Protein AF-A0A319CFR8-F1 (afdb_monomer_lite)

InterPro domains:
  IPR036291 NAD(P)-binding domain superfamily [SSF51735] (6-124)

Foldseek 3Di:
DDDPFDADVVRHTPCCVPLPVVVLLVCVVCVVVVCVPPDAAADDDDDPDVPPVVVVVVSLLLQLLLQLVCCVVCVVDAGEAEDQPPDPPPPDPDDDHDDSCQVVLVVPDDCVLGDRSFYDPPRSRTDPDDPPSSVDNVNSVNSNRHSCVVCVVND

Structure (mmCIF, N/CA/C/O backbone):
data_AF-A0A319CFR8-F1
#
_entry.id   AF-A0A319CFR8-F1
#
loop_
_atom_site.group_PDB
_atom_site.id
_atom_site.type_symbol
_atom_site.label_atom_id
_atom_site.label_alt_id
_atom_site.label_comp_id
_atom_site.label_asym_id
_atom_site.label_entity_id
_atom_site.label_seq_id
_atom_site.pdbx_PDB_ins_code
_atom_site.Cartn_x
_atom_site.Cartn_y
_atom_site.Cartn_z
_atom_site.occupancy
_atom_site.B_iso_or_equiv
_atom_site.auth_seq_id
_atom_site.auth_comp_id
_atom_site.auth_asym_id
_atom_site.auth_atom_id
_atom_site.pdbx_PDB_model_num
ATOM 1 N N . MET A 1 1 ? 6.435 21.764 1.796 1.00 43.53 1 MET A N 1
ATOM 2 C CA . MET A 1 1 ? 5.767 20.473 2.067 1.00 43.53 1 MET A CA 1
ATOM 3 C C . MET A 1 1 ? 5.552 20.338 3.571 1.00 43.53 1 MET A C 1
ATOM 5 O O . MET A 1 1 ? 6.109 21.148 4.301 1.00 43.53 1 MET A O 1
ATOM 9 N N . ALA A 1 2 ? 4.737 19.371 4.002 1.00 48.78 2 ALA A N 1
ATOM 10 C CA . ALA A 1 2 ? 3.868 19.475 5.178 1.00 48.78 2 ALA A CA 1
ATOM 11 C C . ALA A 1 2 ? 2.858 20.637 5.074 1.00 48.78 2 ALA A C 1
ATOM 13 O O . ALA A 1 2 ? 3.201 21.744 4.655 1.00 48.78 2 ALA A O 1
ATOM 14 N N . ARG A 1 3 ? 1.591 20.382 5.427 1.00 51.47 3 ARG A N 1
ATOM 15 C CA . ARG A 1 3 ? 0.683 21.466 5.838 1.00 51.47 3 ARG A CA 1
ATOM 16 C C . ARG A 1 3 ? 1.066 21.878 7.270 1.00 51.47 3 ARG A C 1
ATOM 18 O O . ARG A 1 3 ? 1.620 21.045 7.989 1.00 51.47 3 ARG A O 1
ATOM 25 N N . PRO A 1 4 ? 0.789 23.122 7.700 1.00 64.38 4 PRO A N 1
ATOM 26 C CA . PRO A 1 4 ? 0.868 23.473 9.116 1.00 64.38 4 PRO A CA 1
ATOM 27 C C . PRO A 1 4 ? 0.045 22.484 9.959 1.00 64.38 4 PRO A C 1
ATOM 29 O O . PRO A 1 4 ? -0.979 22.007 9.455 1.00 64.38 4 PRO A O 1
ATOM 32 N N . PRO A 1 5 ? 0.453 22.177 11.207 1.00 68.00 5 PRO A N 1
ATOM 33 C CA . PRO A 1 5 ? -0.305 21.295 12.087 1.00 68.00 5 PRO A CA 1
ATOM 34 C C . PRO A 1 5 ? -1.764 21.740 12.171 1.00 68.00 5 PRO A C 1
ATOM 36 O O . PRO A 1 5 ? -2.067 22.879 12.521 1.00 68.00 5 PRO A O 1
ATOM 39 N N . GLY A 1 6 ? -2.661 20.837 11.804 1.00 80.75 6 GLY A N 1
ATOM 40 C CA . GLY A 1 6 ? -4.083 21.103 11.682 1.00 80.75 6 GLY A CA 1
ATOM 41 C C . GLY A 1 6 ? -4.843 19.792 11.639 1.00 80.75 6 GLY A C 1
ATOM 42 O O . GLY A 1 6 ? -4.246 18.734 11.428 1.00 80.75 6 GLY A O 1
ATOM 43 N N . LEU A 1 7 ? -6.151 19.863 11.858 1.00 85.62 7 LEU A N 1
ATOM 44 C CA . LEU A 1 7 ? -7.008 18.688 11.939 1.00 85.62 7 LEU A CA 1
ATOM 45 C C . LEU A 1 7 ? -7.957 18.623 10.739 1.00 85.62 7 LEU A C 1
ATOM 47 O O . LEU A 1 7 ? -8.355 19.640 10.171 1.00 85.62 7 LEU A O 1
ATOM 51 N N . THR A 1 8 ? -8.334 17.405 10.369 1.00 83.88 8 THR A N 1
ATOM 52 C CA . THR A 1 8 ? -9.529 17.126 9.568 1.00 83.88 8 THR A CA 1
ATOM 53 C C . THR A 1 8 ? -10.795 17.525 10.334 1.00 83.88 8 THR A C 1
ATOM 55 O O . THR A 1 8 ? -10.777 17.709 11.552 1.00 83.88 8 THR A O 1
ATOM 58 N N . THR A 1 9 ? -11.936 17.542 9.642 1.00 85.31 9 THR A N 1
ATOM 59 C CA . THR A 1 9 ? -13.284 17.636 10.238 1.00 85.31 9 THR A CA 1
ATOM 60 C C . THR A 1 9 ? -13.595 16.553 11.280 1.00 85.31 9 THR A C 1
ATOM 62 O O . THR A 1 9 ? -14.584 16.674 11.995 1.00 85.31 9 THR A O 1
ATOM 65 N N . HIS A 1 10 ? -12.760 15.514 11.383 1.00 81.12 10 HIS A N 1
ATOM 66 C CA . HIS A 1 10 ? -12.912 14.374 12.290 1.00 81.12 10 HIS A CA 1
ATOM 67 C C . HIS A 1 10 ? -11.798 14.304 13.353 1.00 81.12 10 HIS A C 1
ATOM 69 O O . HIS A 1 10 ? -11.632 13.281 14.003 1.00 81.12 10 HIS A O 1
ATOM 75 N N . GLY A 1 11 ? -11.015 15.376 13.534 1.00 85.88 11 GLY A N 1
ATOM 76 C CA . GLY A 1 11 ? -10.020 15.481 14.609 1.00 85.88 11 GLY A CA 1
ATOM 77 C C . GLY A 1 11 ? -8.660 14.824 14.337 1.00 85.88 11 GLY A C 1
ATOM 78 O O . GLY A 1 11 ? -7.738 15.015 15.123 1.00 85.88 11 GLY A O 1
ATOM 79 N N . TYR A 1 12 ? -8.487 14.109 13.223 1.00 83.81 12 TYR A N 1
ATOM 80 C CA . TYR A 1 12 ? -7.191 13.538 12.824 1.00 83.81 12 TYR A CA 1
ATOM 81 C C . TYR A 1 12 ? -6.248 14.583 12.235 1.00 83.81 12 TYR A C 1
ATOM 83 O O . TYR A 1 12 ? -6.711 15.461 11.507 1.00 83.81 12 TYR A O 1
ATOM 91 N N . GLU A 1 13 ? -4.937 14.444 12.466 1.00 90.00 13 GLU A N 1
ATOM 92 C CA . GLU A 1 13 ? -3.891 15.259 11.827 1.00 90.00 13 GLU A CA 1
ATOM 93 C C . GLU A 1 13 ? -4.094 15.305 10.302 1.00 90.00 13 GLU A C 1
ATOM 95 O O . GLU A 1 13 ? -4.369 14.287 9.670 1.00 90.00 13 GLU A O 1
ATOM 100 N N . ILE A 1 14 ? -4.013 16.496 9.708 1.00 85.00 14 ILE A N 1
ATOM 101 C CA . ILE A 1 14 ? -4.498 16.761 8.350 1.00 85.00 14 ILE A CA 1
ATOM 102 C C . ILE A 1 14 ? -3.796 15.930 7.267 1.00 85.00 14 ILE A C 1
ATOM 104 O O . ILE A 1 14 ? -4.443 15.564 6.282 1.00 85.00 14 ILE A O 1
ATOM 108 N N . GLN A 1 15 ? -2.510 15.600 7.413 1.00 76.94 15 GLN A N 1
ATOM 109 C CA . GLN A 1 15 ? -1.796 14.774 6.436 1.00 76.94 15 GLN A CA 1
ATOM 110 C C . GLN A 1 15 ? -2.079 13.284 6.620 1.00 76.94 15 GLN A C 1
ATOM 112 O O . GLN A 1 15 ? -2.358 12.607 5.635 1.00 76.94 15 GLN A O 1
ATOM 117 N N . PHE A 1 16 ? -2.066 12.784 7.855 1.00 80.50 16 PHE A N 1
ATOM 118 C CA . PHE A 1 16 ? -2.441 11.407 8.182 1.00 80.50 16 PHE A CA 1
ATOM 119 C C . PHE A 1 16 ? -3.896 11.116 7.780 1.00 80.50 16 PHE A C 1
ATOM 121 O O . PHE A 1 16 ? -4.177 10.130 7.099 1.00 80.50 16 PHE A O 1
ATOM 128 N N . GLY A 1 17 ? -4.800 12.046 8.097 1.00 77.25 17 GLY A N 1
ATOM 129 C CA . GLY A 1 17 ? -6.210 12.025 7.726 1.00 77.25 17 GLY A CA 1
ATOM 130 C C . GLY A 1 17 ? -6.447 11.991 6.216 1.00 77.25 17 GLY A C 1
ATOM 131 O O . GLY A 1 17 ? -7.242 11.189 5.740 1.00 77.25 17 GLY A O 1
ATOM 132 N N . THR A 1 18 ? -5.734 12.822 5.447 1.00 77.44 18 THR A N 1
ATOM 133 C CA . THR A 1 18 ? -5.906 12.888 3.982 1.00 77.44 18 THR A CA 1
ATOM 134 C C . THR A 1 18 ? -5.218 11.723 3.265 1.00 77.44 18 THR A C 1
ATOM 136 O O . THR A 1 18 ? -5.811 11.093 2.395 1.00 77.44 18 THR A O 1
ATOM 139 N N . ASN A 1 19 ? -3.959 11.440 3.606 1.00 78.50 19 ASN A N 1
ATOM 140 C CA . ASN A 1 19 ? -3.106 10.553 2.814 1.00 78.50 19 ASN A CA 1
ATOM 141 C C . ASN A 1 19 ? -3.267 9.078 3.194 1.00 78.50 19 ASN A C 1
ATOM 143 O O . ASN A 1 19 ? -3.128 8.226 2.320 1.00 78.50 19 ASN A O 1
ATOM 147 N N . HIS A 1 20 ? -3.536 8.780 4.468 1.00 77.31 20 HIS A N 1
ATOM 148 C CA . HIS A 1 20 ? -3.683 7.414 4.967 1.00 77.31 20 HIS A CA 1
ATOM 149 C C . HIS A 1 20 ? -5.141 7.113 5.319 1.00 77.31 20 HIS A C 1
ATOM 151 O O . HIS A 1 20 ? -5.764 6.335 4.604 1.00 77.31 20 HIS A O 1
ATOM 157 N N . LEU A 1 21 ? -5.726 7.770 6.331 1.00 79.44 21 LEU A N 1
ATOM 158 C CA . LEU A 1 21 ? -7.072 7.423 6.813 1.00 79.44 21 LEU A CA 1
ATOM 159 C C . LEU A 1 21 ? -8.163 7.594 5.745 1.00 79.44 21 LEU A C 1
ATOM 161 O O . LEU A 1 21 ? -9.081 6.789 5.702 1.00 79.44 21 LEU A O 1
ATOM 165 N N . GLY A 1 22 ? -8.059 8.580 4.850 1.00 77.62 22 GLY A N 1
ATOM 166 C CA . GLY A 1 22 ? -8.994 8.747 3.731 1.00 77.62 22 GLY A CA 1
ATOM 167 C C . GLY A 1 22 ? -8.966 7.579 2.736 1.00 77.62 22 GLY A C 1
ATOM 168 O O . GLY A 1 22 ? -10.019 7.079 2.343 1.00 77.62 22 GLY A O 1
ATOM 169 N N . HIS A 1 23 ? -7.775 7.091 2.373 1.00 75.69 23 HIS A N 1
ATOM 170 C CA . HIS A 1 23 ? -7.633 5.905 1.521 1.00 75.69 23 HIS A CA 1
ATOM 171 C C . HIS A 1 23 ? -8.000 4.623 2.269 1.00 75.69 23 HIS A C 1
ATOM 173 O O . HIS A 1 23 ? -8.673 3.768 1.707 1.00 75.69 23 HIS A O 1
ATOM 179 N N . ALA A 1 24 ? -7.629 4.513 3.542 1.00 72.75 24 ALA A N 1
ATOM 180 C CA . ALA A 1 24 ? -7.984 3.395 4.403 1.00 72.75 24 ALA A CA 1
ATOM 181 C C . ALA A 1 24 ? -9.507 3.301 4.624 1.00 72.75 24 ALA A C 1
ATOM 183 O O . ALA A 1 24 ? -10.058 2.207 4.604 1.00 72.75 24 ALA A O 1
ATOM 184 N N . LEU A 1 25 ? -10.207 4.437 4.741 1.00 77.75 25 LEU A N 1
ATOM 185 C CA . LEU A 1 25 ? -11.670 4.524 4.805 1.00 77.75 25 LEU A CA 1
ATOM 186 C C . LEU A 1 25 ? -12.340 4.211 3.452 1.00 77.75 25 LEU A C 1
ATOM 188 O O . LEU A 1 25 ? -13.415 3.615 3.415 1.00 77.75 25 LEU A O 1
ATOM 192 N N . LEU A 1 26 ? -11.715 4.579 2.330 1.00 80.69 26 LEU A N 1
ATOM 193 C CA . LEU A 1 26 ? -12.186 4.196 0.995 1.00 80.69 26 LEU A CA 1
ATOM 194 C C . LEU A 1 26 ? -12.046 2.683 0.771 1.00 80.69 26 LEU A C 1
ATOM 196 O O . LEU A 1 26 ? -13.002 2.040 0.340 1.00 80.69 26 LEU A O 1
ATOM 200 N N . ILE A 1 27 ? -10.886 2.119 1.119 1.00 70.94 27 ILE A N 1
ATOM 201 C CA . ILE A 1 27 ? -10.613 0.678 1.111 1.00 70.94 27 ILE A CA 1
ATOM 202 C C . ILE A 1 27 ? -11.628 -0.026 2.016 1.00 70.94 27 ILE A C 1
ATOM 204 O O . ILE A 1 27 ? -12.363 -0.868 1.517 1.00 70.94 27 ILE A O 1
ATOM 208 N N . GLN A 1 28 ? -11.793 0.413 3.270 1.00 62.47 28 GLN A N 1
ATOM 209 C CA . GLN A 1 28 ? -12.865 -0.005 4.189 1.00 62.47 28 GLN A CA 1
ATOM 210 C C . GLN A 1 28 ? -14.262 -0.010 3.566 1.00 62.47 28 GLN A C 1
ATOM 212 O O . GLN A 1 28 ? -15.014 -0.950 3.761 1.00 62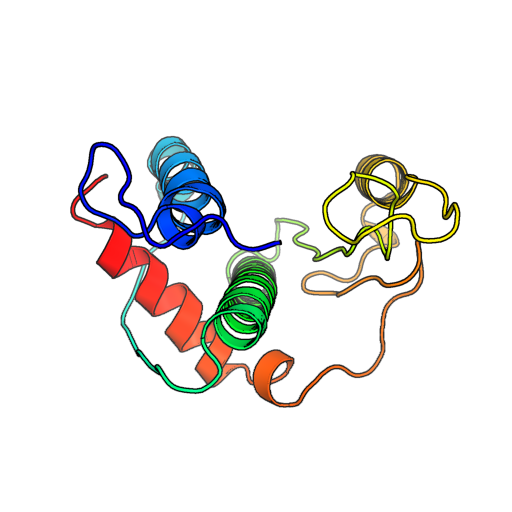.47 28 GLN A O 1
ATOM 217 N N . LYS A 1 29 ? -14.671 1.049 2.861 1.00 74.06 29 LYS A N 1
ATOM 218 C CA . LYS A 1 29 ? -16.039 1.149 2.321 1.00 74.06 29 LYS A CA 1
ATOM 219 C C . LYS A 1 29 ? -16.256 0.250 1.100 1.00 74.06 29 LYS A C 1
ATOM 221 O O . LYS A 1 29 ? -17.399 -0.065 0.771 1.00 74.06 29 LYS A O 1
ATOM 226 N N . LEU A 1 30 ? -15.174 -0.221 0.480 1.00 65.75 30 LEU A N 1
ATOM 227 C CA . LEU A 1 30 ? -15.168 -1.338 -0.467 1.00 65.75 30 LEU A CA 1
ATOM 228 C C . LEU A 1 30 ? -15.008 -2.698 0.246 1.00 65.75 30 LEU A C 1
ATOM 230 O O . LEU A 1 30 ? -15.427 -3.721 -0.292 1.00 65.75 30 LEU A O 1
ATOM 234 N N . LEU A 1 31 ? -14.459 -2.715 1.462 1.00 53.69 31 LEU A N 1
ATOM 235 C CA . LEU A 1 31 ? -14.031 -3.910 2.187 1.00 53.69 31 LEU A CA 1
ATOM 236 C C . LEU A 1 31 ? -15.176 -4.873 2.520 1.00 53.69 31 LEU A C 1
ATOM 238 O O . LEU A 1 31 ? -14.974 -6.041 2.252 1.00 53.69 31 LEU A O 1
ATOM 242 N N . PRO A 1 32 ? -16.415 -4.489 2.890 1.00 51.38 32 PRO A N 1
ATOM 243 C CA . PRO A 1 32 ? -17.538 -5.432 2.969 1.00 51.38 32 PRO A CA 1
A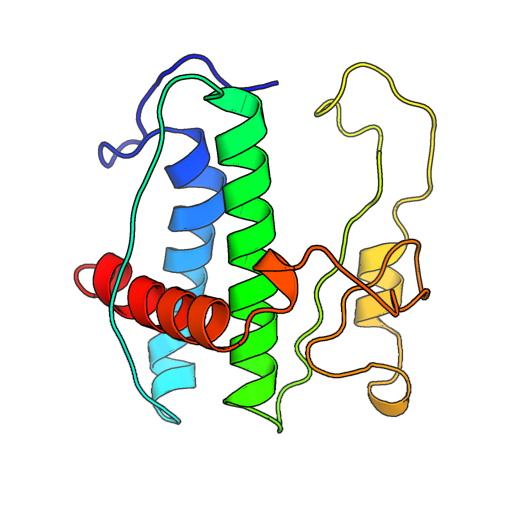TOM 244 C C . PRO A 1 32 ? -17.852 -6.206 1.673 1.00 51.38 32 PRO A C 1
ATOM 246 O O . PRO A 1 32 ? -18.454 -7.274 1.736 1.00 51.38 32 PRO A O 1
ATOM 249 N N . ARG A 1 33 ? -17.434 -5.719 0.490 1.00 43.12 33 ARG A N 1
ATOM 250 C CA . ARG A 1 33 ? -17.490 -6.481 -0.778 1.00 43.12 33 ARG A CA 1
ATOM 251 C C . ARG A 1 33 ? -16.265 -7.380 -1.020 1.00 43.12 33 ARG A C 1
ATOM 253 O O . ARG A 1 33 ? -16.324 -8.213 -1.914 1.00 43.12 33 ARG A O 1
ATOM 260 N N . LEU A 1 34 ? -15.194 -7.216 -0.241 1.00 39.50 34 LEU A N 1
ATOM 261 C CA . LEU A 1 34 ? -13.908 -7.934 -0.314 1.00 39.50 34 LEU A CA 1
ATOM 262 C C . LEU A 1 34 ? -13.641 -8.821 0.936 1.00 39.50 34 LEU A C 1
ATOM 264 O O . LEU A 1 34 ? -12.804 -9.717 0.905 1.00 39.50 34 LEU A O 1
ATOM 268 N N . GLN A 1 35 ? -14.388 -8.613 2.025 1.00 36.12 35 GLN A N 1
ATOM 269 C CA . GLN A 1 35 ? -14.419 -9.355 3.299 1.00 36.12 35 GLN A CA 1
ATOM 270 C C . GLN A 1 35 ? -15.585 -10.342 3.368 1.00 36.12 35 GLN A C 1
ATOM 272 O O . GLN A 1 35 ? -15.615 -11.208 4.234 1.00 36.12 35 GLN A O 1
ATOM 277 N N . ALA A 1 36 ? -16.464 -10.326 2.362 1.00 41.59 36 ALA A N 1
ATOM 278 C CA . ALA A 1 36 ? -17.199 -11.523 1.962 1.00 41.59 36 ALA A CA 1
ATOM 279 C C . ALA A 1 36 ? -16.256 -12.697 1.575 1.00 41.59 36 ALA A C 1
ATOM 281 O O . ALA A 1 36 ? -16.744 -13.779 1.255 1.00 41.59 36 ALA A O 1
ATOM 282 N N . THR A 1 37 ? -14.927 -12.482 1.607 1.00 32.22 37 THR A N 1
ATOM 283 C CA . THR A 1 37 ? -13.872 -13.429 1.226 1.00 32.22 37 THR A CA 1
ATOM 284 C C . THR A 1 37 ? -12.721 -13.676 2.252 1.00 32.22 37 THR A C 1
ATOM 286 O O . THR A 1 37 ? -12.192 -14.780 2.179 1.00 32.22 37 THR A O 1
ATOM 289 N N . ALA A 1 38 ? -12.338 -12.793 3.217 1.00 34.22 38 ALA A N 1
ATOM 290 C CA . ALA A 1 38 ? -11.317 -13.064 4.298 1.00 34.22 38 ALA A CA 1
ATOM 291 C C . ALA A 1 38 ? -11.248 -12.014 5.483 1.00 34.22 38 ALA A C 1
ATOM 293 O O . ALA A 1 38 ? -12.011 -11.049 5.443 1.00 34.22 38 ALA A O 1
ATOM 294 N N . VAL A 1 39 ? -10.406 -12.201 6.554 1.00 35.25 39 VAL A N 1
ATOM 295 C CA . VAL A 1 39 ? -10.544 -11.580 7.940 1.00 35.25 39 VAL A CA 1
ATOM 296 C C . VAL A 1 39 ? -9.232 -11.316 8.828 1.00 35.25 39 VAL A C 1
ATOM 298 O O . VAL A 1 39 ? -8.486 -12.277 9.006 1.00 35.25 39 VAL A O 1
ATOM 301 N N . GLU A 1 40 ? -9.035 -10.077 9.415 1.00 35.75 40 GLU A N 1
ATOM 302 C CA . GLU A 1 40 ? -8.247 -9.441 10.601 1.00 35.75 40 GLU A CA 1
ATOM 303 C C . GLU A 1 40 ? -6.720 -9.720 10.971 1.00 35.75 40 GLU A C 1
ATOM 305 O O . GLU A 1 40 ? -6.126 -10.561 10.297 1.00 35.75 40 GLU A O 1
ATOM 310 N N . GLY A 1 41 ? -5.955 -9.085 11.941 1.00 32.75 41 GLY A N 1
ATOM 311 C CA . GLY A 1 41 ? -6.117 -7.963 12.966 1.00 32.75 41 GLY A CA 1
ATOM 312 C C . GLY A 1 41 ? -4.978 -7.713 14.082 1.00 32.75 41 GLY A C 1
ATOM 313 O O . GLY A 1 41 ? -4.413 -8.703 14.541 1.00 32.75 41 GLY A O 1
ATOM 314 N N . HIS A 1 42 ? -4.682 -6.447 14.566 1.00 39.78 42 HIS A N 1
ATOM 315 C CA . HIS A 1 42 ? -3.799 -5.862 15.698 1.00 39.78 42 HIS A CA 1
ATOM 316 C C . HIS A 1 42 ? -2.411 -5.052 15.514 1.00 39.78 42 HIS A C 1
ATOM 318 O O . HIS A 1 42 ? -1.643 -5.348 14.616 1.00 39.78 42 HIS A O 1
ATOM 324 N N . ASP A 1 43 ? -2.058 -4.072 16.423 1.00 44.03 43 ASP A N 1
ATOM 325 C CA . ASP A 1 43 ? -1.258 -2.743 16.379 1.00 44.03 43 ASP A CA 1
ATOM 326 C C . ASP A 1 43 ? 0.333 -2.566 16.547 1.00 44.03 43 ASP A C 1
ATOM 328 O O . ASP A 1 43 ? 1.022 -3.475 17.026 1.00 44.03 43 ASP A O 1
ATOM 332 N N . ILE A 1 44 ? 0.906 -1.349 16.232 1.00 37.34 44 ILE A N 1
ATOM 333 C CA . ILE A 1 44 ? 1.919 -0.479 16.985 1.00 37.34 44 ILE A CA 1
ATOM 334 C C . ILE A 1 44 ? 2.057 1.050 16.552 1.00 37.34 44 ILE A C 1
ATOM 336 O O . ILE A 1 44 ? 1.720 1.427 15.433 1.00 37.34 44 ILE A O 1
ATOM 340 N N . HIS A 1 45 ? 2.666 1.938 17.396 1.00 40.53 45 HIS A N 1
ATOM 341 C CA . HIS A 1 45 ? 2.864 3.429 17.235 1.00 40.53 45 HIS A CA 1
ATOM 342 C C .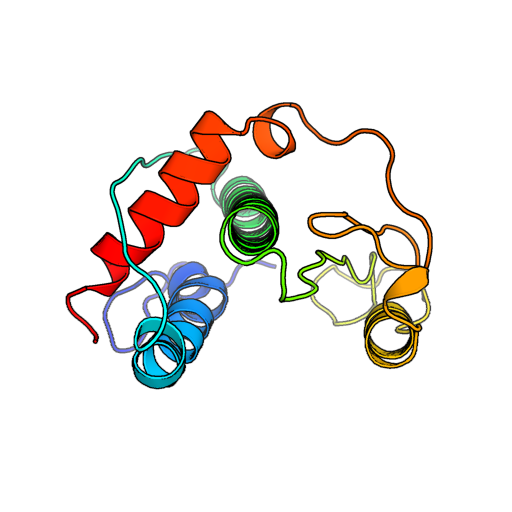 HIS A 1 45 ? 4.305 4.014 17.494 1.00 40.53 45 HIS A C 1
ATOM 344 O O . HIS A 1 45 ? 4.999 3.474 18.351 1.00 40.53 45 HIS A O 1
ATOM 350 N N . GLU A 1 46 ? 4.693 5.166 16.868 1.00 45.19 46 GLU A N 1
ATOM 351 C CA . GLU A 1 46 ? 5.661 6.255 17.314 1.00 45.19 46 GLU A CA 1
ATOM 352 C C . GLU A 1 46 ? 5.868 7.362 16.198 1.00 45.19 46 GLU A C 1
ATOM 354 O O . GLU A 1 46 ? 5.364 7.146 15.096 1.00 45.19 46 GLU A O 1
ATOM 359 N N . HIS A 1 47 ? 6.540 8.552 16.244 1.00 36.75 47 HIS A N 1
ATOM 360 C CA . HIS A 1 47 ? 7.501 9.292 17.131 1.00 36.75 47 HIS A CA 1
ATOM 361 C C . HIS A 1 47 ? 7.533 10.845 16.842 1.00 36.75 47 HIS A C 1
ATOM 363 O O . HIS A 1 47 ? 7.324 11.220 15.679 1.00 36.75 47 HIS A O 1
ATOM 369 N N . PRO A 1 48 ? 7.844 11.791 17.789 1.00 39.56 48 PRO A N 1
ATOM 370 C CA . PRO A 1 48 ? 7.814 13.248 17.512 1.00 39.56 48 PRO A CA 1
ATOM 371 C C . PRO A 1 48 ? 8.996 13.912 16.765 1.00 39.56 48 PRO A C 1
ATOM 373 O O . PRO A 1 48 ? 8.738 14.715 15.869 1.00 39.56 48 PRO A O 1
ATOM 376 N N . ALA A 1 49 ? 10.271 13.694 17.127 1.00 39.31 49 ALA A N 1
ATOM 377 C CA . ALA A 1 49 ? 11.326 14.702 16.855 1.00 39.31 49 ALA A CA 1
ATOM 378 C C . ALA A 1 49 ? 11.703 14.906 15.368 1.00 39.31 49 ALA A C 1
ATOM 380 O O . ALA A 1 49 ? 12.051 16.014 14.966 1.00 39.31 49 ALA A O 1
ATOM 381 N N . PHE A 1 50 ? 11.582 13.867 14.534 1.00 41.31 50 PHE A N 1
ATOM 382 C CA . PHE A 1 50 ? 11.812 13.945 13.077 1.00 41.31 50 PHE A CA 1
ATOM 383 C C . PHE A 1 50 ? 10.510 14.135 12.262 1.00 41.31 50 PHE A C 1
ATOM 385 O O . PHE A 1 50 ? 10.524 14.139 11.028 1.00 41.31 50 PHE A O 1
ATOM 392 N N . ALA A 1 51 ? 9.391 14.338 12.969 1.00 50.06 51 ALA A N 1
ATOM 393 C CA . ALA A 1 51 ? 8.078 14.807 12.524 1.00 50.06 51 ALA A CA 1
ATOM 394 C C . ALA A 1 51 ? 7.751 14.681 11.023 1.00 50.06 51 ALA A C 1
ATOM 396 O O . ALA A 1 51 ? 7.126 13.712 10.604 1.00 50.06 51 ALA A O 1
ATOM 397 N N . GLY A 1 52 ? 8.081 15.704 10.226 1.00 50.56 52 GLY A N 1
ATOM 398 C CA . GLY A 1 52 ? 7.557 15.875 8.868 1.00 50.56 52 GLY A CA 1
ATOM 399 C C . GLY A 1 52 ? 7.994 14.779 7.897 1.00 50.56 52 GLY A C 1
ATOM 400 O O . GLY A 1 52 ? 7.151 14.111 7.300 1.00 50.56 52 GLY A O 1
ATOM 401 N N . TRP A 1 53 ? 9.305 14.575 7.755 1.00 53.91 53 TRP A N 1
ATOM 402 C CA . TRP A 1 53 ? 9.840 13.583 6.820 1.00 53.91 53 TRP A CA 1
ATOM 403 C C . TRP A 1 53 ? 9.709 12.156 7.354 1.00 53.91 53 TRP A C 1
ATOM 405 O O . TRP A 1 53 ? 9.407 11.262 6.568 1.00 53.91 53 TRP A O 1
ATOM 415 N N . SER A 1 54 ? 9.829 11.935 8.670 1.00 56.47 54 SER A N 1
ATOM 416 C CA . SER A 1 54 ? 9.612 10.601 9.244 1.00 56.47 54 SER A CA 1
ATOM 417 C C . SER A 1 54 ? 8.161 10.143 9.137 1.00 56.47 54 SER A C 1
ATOM 419 O O . SER A 1 54 ? 7.952 9.027 8.683 1.00 56.47 54 SER A O 1
ATOM 421 N N . ARG A 1 55 ? 7.153 10.987 9.422 1.00 57.19 55 ARG A N 1
ATOM 422 C CA . ARG A 1 55 ? 5.741 10.599 9.210 1.00 57.19 55 ARG A CA 1
ATOM 423 C C . ARG A 1 55 ? 5.412 10.366 7.738 1.00 57.19 55 ARG A C 1
ATOM 425 O O . ARG A 1 55 ? 4.652 9.455 7.419 1.00 57.19 55 ARG A O 1
ATOM 432 N N . TYR A 1 56 ? 6.004 11.145 6.830 1.00 60.31 56 TYR A N 1
ATOM 433 C CA . TYR A 1 56 ? 5.874 10.890 5.395 1.00 60.31 56 TYR A CA 1
ATOM 434 C C . TYR A 1 56 ? 6.477 9.526 5.015 1.00 60.31 56 TYR A C 1
ATOM 436 O O . TYR A 1 56 ? 5.785 8.712 4.403 1.00 60.31 56 TYR A O 1
ATOM 444 N N . GLY A 1 57 ? 7.707 9.234 5.452 1.00 65.56 57 GLY A N 1
ATOM 445 C CA . GLY A 1 57 ? 8.369 7.942 5.249 1.00 65.56 57 GLY A CA 1
ATOM 446 C C . GLY A 1 57 ? 7.586 6.769 5.844 1.00 65.56 57 GLY A C 1
ATOM 447 O O . GLY A 1 57 ? 7.298 5.815 5.130 1.00 65.56 57 GLY A O 1
ATOM 448 N N . GLN A 1 58 ? 7.138 6.883 7.099 1.00 66.44 58 GLN A N 1
ATOM 449 C CA . GLN A 1 58 ? 6.262 5.913 7.766 1.00 66.44 58 GLN A CA 1
ATOM 450 C C . GLN A 1 58 ? 4.984 5.662 6.954 1.00 66.44 58 GLN A C 1
ATOM 452 O O . GLN A 1 58 ? 4.630 4.511 6.738 1.00 66.44 58 GLN A O 1
ATOM 457 N N . SER A 1 59 ? 4.324 6.700 6.420 1.00 63.62 59 SER A N 1
ATOM 458 C CA . SER A 1 59 ? 3.114 6.519 5.597 1.00 63.62 59 SER A CA 1
ATOM 459 C C . SER A 1 59 ? 3.371 5.786 4.270 1.00 63.62 59 SER A C 1
ATOM 461 O O . SER A 1 59 ? 2.493 5.080 3.767 1.00 63.62 59 SER A O 1
ATOM 463 N N . LYS A 1 60 ? 4.580 5.912 3.705 1.00 74.75 60 LYS A N 1
ATOM 464 C CA . LYS A 1 60 ? 5.001 5.183 2.500 1.00 74.75 60 LYS A CA 1
ATOM 465 C C . LYS A 1 60 ? 5.397 3.742 2.810 1.00 74.75 60 LYS A C 1
ATOM 467 O O . LYS A 1 60 ? 4.949 2.845 2.102 1.00 74.75 60 LYS A O 1
ATOM 472 N N . LEU A 1 61 ? 6.126 3.519 3.901 1.00 73.94 61 LEU A N 1
ATOM 473 C CA . LEU A 1 61 ? 6.435 2.189 4.419 1.00 73.94 61 LEU A CA 1
ATOM 474 C C . LEU A 1 61 ? 5.151 1.408 4.744 1.00 73.94 61 LEU A C 1
ATOM 476 O O . LEU A 1 61 ? 4.972 0.301 4.254 1.00 73.94 61 LEU A O 1
ATOM 480 N N . ALA A 1 62 ? 4.209 2.026 5.458 1.00 72.56 62 ALA A N 1
ATOM 481 C CA . ALA A 1 62 ? 2.880 1.486 5.743 1.00 72.56 62 ALA A CA 1
ATOM 482 C C . ALA A 1 62 ? 2.119 1.054 4.476 1.00 72.56 62 ALA A C 1
ATOM 484 O O . ALA A 1 62 ? 1.511 -0.012 4.446 1.00 72.56 62 ALA A O 1
ATOM 485 N N . SER A 1 63 ? 2.179 1.865 3.412 1.00 78.38 63 SER A N 1
ATOM 486 C CA . SER A 1 63 ? 1.540 1.546 2.124 1.00 78.38 63 SER A CA 1
ATOM 487 C C . SER A 1 63 ? 2.169 0.310 1.465 1.00 78.38 63 SER A C 1
ATOM 489 O O . SER A 1 63 ? 1.458 -0.550 0.951 1.00 78.38 63 SER A O 1
ATOM 491 N N . LEU A 1 64 ? 3.501 0.211 1.511 1.00 82.56 64 LEU A N 1
ATOM 492 C CA . LEU A 1 64 ? 4.282 -0.892 0.947 1.00 82.56 64 LEU A CA 1
ATOM 493 C C . LEU A 1 64 ? 4.079 -2.203 1.723 1.00 82.56 64 LEU A C 1
ATOM 495 O O . LEU A 1 64 ? 3.851 -3.247 1.115 1.00 82.56 64 LEU A O 1
ATOM 499 N N . LEU A 1 65 ? 4.099 -2.143 3.057 1.00 78.94 65 LEU A N 1
ATOM 500 C CA . LEU A 1 65 ? 3.827 -3.281 3.938 1.00 78.94 65 LEU A CA 1
ATOM 501 C C . LEU A 1 65 ? 2.405 -3.820 3.741 1.00 78.94 65 LEU A C 1
ATOM 503 O O . LEU A 1 65 ? 2.225 -5.023 3.563 1.00 78.94 65 LEU A O 1
ATOM 507 N N . TYR A 1 66 ? 1.406 -2.934 3.676 1.00 81.50 66 TYR A N 1
ATOM 508 C CA . TYR A 1 66 ? 0.017 -3.324 3.421 1.00 81.50 66 TYR A CA 1
ATOM 509 C C . TYR A 1 66 ? -0.155 -3.972 2.035 1.00 81.50 66 TYR A C 1
ATOM 511 O O . TYR A 1 66 ? -0.835 -4.986 1.909 1.00 81.50 66 TYR A O 1
ATOM 519 N N . ALA A 1 67 ? 0.515 -3.454 0.998 1.00 83.81 67 ALA A N 1
ATOM 520 C CA . ALA A 1 67 ? 0.499 -4.054 -0.339 1.00 83.81 67 ALA A CA 1
ATOM 521 C C . ALA A 1 67 ? 1.193 -5.432 -0.398 1.00 83.81 67 ALA A C 1
ATOM 523 O O . ALA A 1 67 ? 0.745 -6.304 -1.149 1.00 83.81 67 ALA A O 1
ATOM 524 N N . ARG A 1 68 ? 2.256 -5.645 0.392 1.00 88.56 68 ARG A N 1
ATOM 525 C CA . ARG A 1 68 ? 2.943 -6.942 0.534 1.00 88.56 68 ARG A CA 1
ATOM 526 C C . ARG A 1 68 ? 2.074 -7.966 1.264 1.00 88.56 68 ARG A C 1
ATOM 528 O O . ARG A 1 68 ? 1.942 -9.089 0.787 1.00 88.56 68 ARG A O 1
ATOM 535 N N . GLU A 1 69 ? 1.405 -7.572 2.345 1.00 88.75 69 GLU A N 1
ATOM 536 C CA . GLU A 1 69 ? 0.433 -8.440 3.021 1.00 88.75 69 GLU A CA 1
ATOM 537 C C . GLU A 1 69 ? -0.789 -8.748 2.154 1.00 88.75 69 GLU A C 1
ATOM 539 O O . GLU A 1 69 ? -1.227 -9.895 2.133 1.00 88.75 69 GLU A O 1
ATOM 544 N N . LEU A 1 70 ? -1.295 -7.781 1.378 1.00 87.12 70 LEU A N 1
ATOM 545 C CA . LEU A 1 70 ? -2.381 -8.019 0.423 1.00 87.12 70 LEU A CA 1
ATOM 546 C C . LEU A 1 70 ? -1.989 -9.110 -0.589 1.00 87.12 70 LEU A C 1
ATOM 548 O O . LEU A 1 70 ? -2.744 -10.055 -0.791 1.00 87.12 70 LEU A O 1
ATOM 552 N N . ALA A 1 71 ? -0.778 -9.032 -1.153 1.00 90.56 71 ALA A N 1
ATOM 553 C CA . ALA A 1 71 ? -0.238 -10.046 -2.062 1.00 90.56 71 ALA A CA 1
ATOM 554 C C . ALA A 1 71 ? -0.085 -11.434 -1.412 1.00 90.56 71 ALA A C 1
ATOM 556 O O . ALA A 1 71 ? -0.299 -12.454 -2.066 1.00 90.56 71 ALA A O 1
ATOM 557 N N . ARG A 1 72 ? 0.302 -11.482 -0.128 1.00 89.69 72 ARG A N 1
ATOM 558 C CA . ARG A 1 72 ? 0.526 -12.731 0.617 1.00 89.69 72 ARG A CA 1
ATOM 559 C C . ARG A 1 72 ? -0.779 -13.385 1.085 1.00 89.69 72 ARG A C 1
ATOM 561 O O . ARG A 1 72 ? -0.856 -14.611 1.132 1.00 89.69 72 ARG A O 1
ATOM 568 N N . ARG A 1 73 ? -1.786 -12.584 1.452 1.00 88.31 73 ARG A N 1
ATOM 569 C CA . ARG A 1 73 ? -3.099 -13.042 1.945 1.00 88.31 73 ARG A CA 1
ATOM 570 C C . ARG A 1 73 ? -4.079 -13.372 0.813 1.00 88.31 73 ARG A C 1
ATOM 572 O O . ARG A 1 73 ? -4.885 -14.279 0.988 1.00 88.31 73 ARG A O 1
ATOM 579 N N . TYR A 1 74 ? -3.972 -12.686 -0.326 1.00 90.75 74 TYR A N 1
ATOM 580 C CA . TYR A 1 74 ? -4.852 -12.826 -1.494 1.00 90.75 74 TYR A CA 1
ATOM 581 C C . TYR A 1 74 ? -4.013 -13.080 -2.764 1.00 90.75 74 TYR A C 1
ATOM 583 O O . TYR A 1 74 ? -3.870 -12.188 -3.605 1.00 90.75 74 TYR A O 1
ATOM 591 N N . PRO A 1 75 ? -3.390 -14.267 -2.915 1.00 89.12 75 PRO A N 1
ATOM 592 C CA . PRO A 1 75 ? -2.484 -14.565 -4.030 1.00 89.12 75 PRO A CA 1
ATOM 593 C C . PRO A 1 75 ? -3.160 -14.539 -5.413 1.00 89.12 75 PRO A C 1
ATOM 595 O O . PRO A 1 75 ? -2.471 -14.446 -6.428 1.00 89.12 75 PRO A O 1
ATOM 598 N N . GLU A 1 76 ? -4.492 -14.604 -5.470 1.00 87.50 76 GLU A N 1
ATOM 599 C CA . GLU A 1 76 ? -5.308 -14.407 -6.670 1.00 87.50 76 GLU A CA 1
ATOM 600 C C . GLU A 1 76 ? -5.393 -12.939 -7.130 1.00 87.50 76 GLU A C 1
ATOM 602 O O . GLU A 1 76 ? -5.730 -12.673 -8.286 1.00 87.50 76 GLU A O 1
ATOM 607 N N . LEU A 1 77 ? -5.063 -11.982 -6.255 1.00 87.50 77 LEU A N 1
ATOM 608 C CA . LEU A 1 77 ? -5.003 -10.555 -6.560 1.00 87.50 77 LEU A CA 1
ATOM 609 C C . LEU A 1 77 ? -3.556 -10.132 -6.833 1.00 87.50 77 LEU A C 1
ATOM 611 O O . LEU A 1 77 ? -2.657 -10.387 -6.036 1.00 87.50 77 LEU A O 1
ATOM 615 N N . THR A 1 78 ? -3.320 -9.423 -7.940 1.00 89.19 78 THR A N 1
ATOM 616 C CA . THR A 1 78 ? -2.013 -8.797 -8.202 1.00 89.19 78 THR A CA 1
ATOM 617 C C . THR A 1 78 ? -1.928 -7.454 -7.478 1.00 89.19 78 THR A C 1
ATOM 619 O O . THR A 1 78 ? -2.495 -6.459 -7.926 1.00 89.19 78 THR A O 1
ATOM 622 N N . SER A 1 79 ? -1.206 -7.432 -6.362 1.00 90.25 79 SER A N 1
ATOM 623 C CA . SER A 1 79 ? -0.877 -6.247 -5.573 1.00 90.25 79 SER A CA 1
ATOM 624 C C . SER A 1 79 ? 0.588 -5.871 -5.800 1.00 90.25 79 SER A C 1
ATOM 626 O O . SER A 1 79 ? 1.485 -6.682 -5.574 1.00 90.25 79 SER A O 1
ATOM 628 N N . ILE A 1 80 ? 0.851 -4.640 -6.240 1.00 90.38 80 ILE A N 1
ATOM 629 C CA . ILE A 1 80 ? 2.209 -4.099 -6.408 1.00 90.38 80 ILE A CA 1
ATOM 630 C C . ILE A 1 80 ? 2.287 -2.686 -5.839 1.00 90.38 80 ILE A C 1
ATOM 632 O O . ILE A 1 80 ? 1.299 -1.951 -5.834 1.00 90.38 80 ILE A O 1
ATOM 636 N N . SER A 1 81 ? 3.472 -2.289 -5.385 1.00 88.06 81 SER A N 1
ATOM 637 C CA . SER A 1 81 ? 3.746 -0.918 -4.955 1.00 88.06 81 SER A CA 1
ATOM 638 C C . SER A 1 81 ? 4.624 -0.186 -5.964 1.00 88.06 81 SER A C 1
ATOM 640 O O . SER A 1 81 ? 5.546 -0.748 -6.552 1.00 88.06 81 SER A O 1
ATOM 642 N N . LEU A 1 82 ? 4.321 1.095 -6.152 1.00 84.44 82 LEU A N 1
ATOM 643 C CA . LEU A 1 82 ? 4.937 1.976 -7.139 1.00 84.44 82 LEU A CA 1
ATOM 644 C C . LEU A 1 82 ? 5.364 3.274 -6.456 1.00 84.44 82 LEU A C 1
ATOM 646 O O . LEU A 1 82 ? 4.705 3.739 -5.520 1.00 84.44 82 LEU A O 1
ATOM 650 N N . THR A 1 83 ? 6.379 3.930 -7.001 1.00 72.75 83 THR A N 1
ATOM 651 C CA . THR A 1 83 ? 6.666 5.339 -6.716 1.00 72.75 83 THR A CA 1
ATOM 652 C C . THR A 1 83 ? 6.773 6.115 -8.031 1.00 72.75 83 THR A C 1
ATOM 654 O O . THR A 1 83 ? 7.359 5.614 -8.988 1.00 72.75 83 THR A O 1
ATOM 657 N N . PRO A 1 84 ? 6.180 7.320 -8.137 1.00 63.78 84 PRO A N 1
ATOM 658 C CA . PRO A 1 84 ? 6.201 8.123 -9.360 1.00 63.78 84 PRO A CA 1
ATOM 659 C C . PRO A 1 84 ? 7.509 8.916 -9.526 1.00 63.78 84 PRO A C 1
ATOM 661 O O . PRO A 1 84 ? 7.505 9.946 -10.193 1.00 63.78 84 PRO A O 1
ATOM 664 N N . GLU A 1 85 ? 8.594 8.490 -8.872 1.00 65.12 85 GLU A N 1
ATOM 665 C CA . GLU A 1 85 ? 9.846 9.242 -8.731 1.00 65.12 85 GLU A CA 1
ATOM 666 C C . GLU A 1 85 ? 9.604 10.700 -8.260 1.00 65.12 85 GLU A C 1
ATOM 668 O O . GLU A 1 85 ? 8.598 11.024 -7.615 1.00 65.12 85 GLU A O 1
ATOM 673 N N . VAL A 1 86 ? 10.536 11.613 -8.551 1.00 63.59 86 VAL A N 1
ATOM 674 C CA . VAL A 1 86 ? 10.429 13.034 -8.184 1.00 63.59 86 VAL A CA 1
ATOM 675 C C . VAL A 1 86 ? 9.708 13.831 -9.283 1.00 63.59 86 VAL A C 1
ATOM 677 O O . VAL A 1 86 ? 10.285 14.693 -9.942 1.00 63.59 86 VAL A O 1
ATOM 680 N N . VAL A 1 87 ? 8.415 13.560 -9.476 1.00 60.19 87 VAL A N 1
ATOM 681 C CA . VAL A 1 87 ? 7.556 14.307 -10.415 1.00 60.19 87 VAL A CA 1
ATOM 682 C C . VAL A 1 87 ? 7.271 15.747 -9.966 1.00 60.19 87 VAL A C 1
ATOM 684 O O . VAL A 1 87 ? 6.969 16.017 -8.798 1.00 60.19 87 VAL A O 1
ATOM 687 N N . ASN A 1 88 ? 7.269 16.678 -10.929 1.00 58.12 88 ASN A N 1
ATOM 688 C CA . ASN A 1 88 ? 6.984 18.108 -10.743 1.00 58.12 88 ASN A CA 1
ATOM 689 C C . ASN A 1 88 ? 5.488 18.395 -10.468 1.00 58.12 88 ASN A C 1
ATOM 691 O O . ASN A 1 88 ? 4.776 19.013 -11.254 1.00 58.12 88 ASN A O 1
ATOM 695 N N . THR A 1 89 ? 5.019 17.934 -9.312 1.00 49.12 89 THR A N 1
ATOM 696 C CA . THR A 1 89 ? 3.651 18.082 -8.781 1.00 49.12 89 THR A CA 1
ATOM 697 C C . THR A 1 89 ? 3.510 19.267 -7.816 1.00 49.12 89 THR A C 1
ATOM 699 O O . THR A 1 89 ? 2.477 19.435 -7.174 1.00 49.12 89 THR A O 1
ATOM 702 N N . GLY A 1 90 ? 4.574 20.059 -7.635 1.00 54.69 90 GLY A N 1
ATOM 703 C CA . GLY A 1 90 ? 4.680 21.072 -6.577 1.00 54.69 90 GLY A CA 1
ATOM 704 C C . GLY A 1 90 ? 4.865 20.504 -5.159 1.00 54.69 90 GLY A C 1
ATOM 705 O O . GLY A 1 90 ? 5.004 21.276 -4.211 1.00 54.69 90 GLY A O 1
ATOM 706 N N . LEU A 1 91 ? 4.888 19.173 -4.998 1.00 54.97 91 LEU A N 1
ATOM 707 C CA . LEU A 1 91 ? 5.072 18.489 -3.714 1.00 54.97 91 LEU A CA 1
ATOM 708 C C . LEU A 1 91 ? 6.469 18.770 -3.127 1.00 54.97 91 LEU A C 1
ATOM 710 O O . LEU A 1 91 ? 6.599 19.243 -1.995 1.00 54.97 91 LEU A O 1
ATOM 714 N N . VAL A 1 92 ? 7.503 18.537 -3.938 1.00 50.72 92 VAL A N 1
ATOM 715 C CA . VAL A 1 92 ? 8.876 19.026 -3.739 1.00 50.72 92 VAL A CA 1
ATOM 716 C C . VAL A 1 92 ? 9.046 20.305 -4.574 1.00 50.72 92 VAL A C 1
ATOM 718 O O . VAL A 1 92 ? 8.440 20.437 -5.638 1.00 50.72 92 VAL A O 1
ATOM 721 N N . GLY A 1 93 ? 9.831 21.275 -4.098 1.00 52.41 93 GLY A N 1
ATOM 722 C CA . GLY A 1 93 ? 10.037 22.545 -4.806 1.00 52.41 93 GLY A CA 1
ATOM 723 C C . GLY A 1 93 ? 10.838 22.365 -6.100 1.00 52.41 93 GLY A C 1
ATOM 724 O O . GLY A 1 93 ? 11.940 21.835 -6.039 1.00 52.41 93 GLY A O 1
ATOM 725 N N . LYS A 1 94 ? 10.262 22.794 -7.239 1.00 51.06 94 LYS A N 1
ATOM 726 C CA . LYS A 1 94 ? 10.784 22.701 -8.628 1.00 51.06 94 LYS A CA 1
ATOM 727 C C . LYS A 1 94 ? 11.940 21.695 -8.856 1.00 51.06 94 LYS A C 1
ATOM 729 O O . LYS A 1 94 ? 13.075 22.117 -9.085 1.00 51.06 94 LYS A O 1
ATOM 734 N N . PRO A 1 95 ? 11.655 20.382 -8.855 1.00 48.50 95 PRO A N 1
ATOM 735 C CA . PRO A 1 95 ? 12.579 19.358 -9.331 1.00 48.50 95 PRO A CA 1
ATOM 736 C C . PRO A 1 95 ? 12.619 19.324 -10.868 1.00 48.50 95 PRO A C 1
ATOM 738 O O . PRO A 1 95 ? 11.819 19.984 -11.539 1.00 48.50 95 PRO A O 1
ATOM 741 N N . GLY A 1 96 ? 13.539 18.531 -11.423 1.00 49.97 96 GLY A N 1
ATOM 742 C CA . GLY A 1 96 ? 13.576 18.225 -12.855 1.00 49.97 96 GLY A CA 1
ATOM 743 C C . GLY A 1 96 ? 12.340 17.454 -13.338 1.00 49.97 96 GLY A C 1
ATOM 744 O O . GLY A 1 96 ? 11.551 16.943 -12.544 1.00 49.97 96 GLY A O 1
ATOM 745 N N . LEU A 1 97 ? 12.166 17.380 -14.658 1.00 43.88 97 LEU A N 1
ATOM 746 C CA . LEU A 1 97 ? 11.068 16.641 -15.275 1.00 43.88 97 LEU A CA 1
ATOM 747 C C . LEU A 1 97 ? 11.457 15.161 -15.439 1.00 43.88 97 LEU A C 1
ATOM 749 O O . LEU A 1 97 ? 12.330 14.847 -16.242 1.00 43.88 97 LEU A O 1
ATOM 753 N N . LEU A 1 98 ? 10.788 14.275 -14.700 1.00 52.38 98 LEU A N 1
ATOM 754 C CA . LEU A 1 98 ? 10.712 12.836 -14.979 1.00 52.38 98 LEU A CA 1
ATOM 755 C C . LEU A 1 98 ? 9.281 12.500 -15.416 1.00 52.38 98 LEU A C 1
ATOM 757 O O . LEU A 1 98 ? 8.327 13.159 -14.987 1.00 52.38 98 LEU A O 1
ATOM 761 N N . GLU A 1 99 ? 9.130 11.540 -16.328 1.00 53.94 99 GLU A N 1
ATOM 762 C CA . GLU A 1 99 ? 7.856 11.317 -17.017 1.00 53.94 99 GLU A CA 1
ATOM 763 C C . GLU A 1 99 ? 6.847 10.531 -16.156 1.00 53.94 99 GLU A C 1
ATOM 765 O O . GLU A 1 99 ? 7.191 9.488 -15.596 1.00 53.94 99 GLU A O 1
ATOM 770 N N . PRO A 1 100 ? 5.574 10.967 -16.067 1.00 59.62 100 PRO A N 1
ATOM 771 C CA . PRO A 1 100 ? 4.549 10.323 -15.243 1.00 59.62 100 PRO A CA 1
ATOM 772 C C . PRO A 1 100 ? 3.988 9.036 -15.890 1.00 59.62 100 PRO A C 1
ATOM 774 O O . PRO A 1 100 ? 2.789 8.917 -16.138 1.00 59.62 100 PRO A O 1
ATOM 777 N N . GLY A 1 101 ? 4.858 8.060 -16.168 1.00 71.94 101 GLY A N 1
ATOM 778 C CA . GLY A 1 101 ? 4.514 6.801 -16.838 1.00 71.94 101 GLY A CA 1
ATOM 779 C C . GLY A 1 101 ? 4.125 5.640 -15.912 1.00 71.94 101 GLY A C 1
ATOM 780 O O . GLY A 1 101 ? 3.408 4.741 -16.349 1.00 71.94 101 GLY A O 1
ATOM 781 N N . VAL A 1 102 ? 4.555 5.640 -14.639 1.00 78.56 102 VAL A N 1
ATOM 782 C CA . VAL A 1 102 ? 4.521 4.428 -13.785 1.00 78.56 102 VAL A CA 1
ATOM 783 C C . VAL A 1 102 ? 3.121 3.828 -13.603 1.00 78.56 102 VAL A C 1
ATOM 785 O O . VAL A 1 102 ? 2.958 2.614 -13.694 1.00 78.56 102 VAL A O 1
ATOM 788 N N . CYS A 1 103 ? 2.094 4.663 -13.418 1.00 79.31 103 CYS A N 1
ATOM 789 C CA . CYS A 1 103 ? 0.720 4.194 -13.227 1.00 79.31 103 CYS A CA 1
ATOM 790 C C . CYS A 1 103 ? 0.101 3.657 -14.527 1.00 79.31 103 CYS A C 1
ATOM 792 O O . CYS A 1 103 ? -0.676 2.707 -14.483 1.00 79.31 103 CYS A O 1
ATOM 794 N N . LEU A 1 104 ? 0.453 4.237 -15.681 1.00 83.31 104 LEU A N 1
ATOM 795 C CA . LEU A 1 104 ? -0.003 3.755 -16.987 1.00 83.31 104 LEU A CA 1
ATOM 796 C C . LEU A 1 104 ? 0.652 2.410 -17.317 1.00 83.31 104 LEU A C 1
ATOM 798 O O . LEU A 1 104 ? -0.041 1.478 -17.716 1.00 83.31 104 LEU A O 1
ATOM 802 N N . TRP A 1 105 ? 1.963 2.293 -17.089 1.00 88.62 105 TRP A N 1
ATOM 803 C CA . TRP A 1 105 ? 2.700 1.036 -17.215 1.00 88.62 105 TRP A CA 1
ATOM 804 C C . TRP A 1 105 ? 2.093 -0.058 -16.325 1.00 88.62 105 TRP A C 1
ATOM 806 O O . TRP A 1 105 ? 1.756 -1.129 -16.824 1.00 88.62 105 TRP A O 1
ATOM 816 N N . ALA A 1 106 ? 1.865 0.225 -15.040 1.00 85.62 106 ALA A N 1
ATOM 817 C CA . ALA A 1 106 ? 1.281 -0.734 -14.103 1.00 85.62 106 ALA A CA 1
ATOM 818 C C . ALA A 1 106 ? -0.146 -1.170 -14.488 1.00 85.62 106 ALA A C 1
ATOM 820 O O . ALA A 1 106 ? -0.495 -2.333 -14.314 1.00 85.62 106 ALA A O 1
ATOM 821 N N . ALA A 1 107 ? -0.958 -0.264 -15.043 1.00 84.06 107 ALA A N 1
ATOM 822 C CA . ALA A 1 107 ? -2.327 -0.559 -15.472 1.00 84.06 107 ALA A CA 1
ATOM 823 C C . ALA A 1 107 ? -2.430 -1.277 -16.835 1.00 84.06 107 ALA A C 1
ATOM 825 O O . ALA A 1 107 ? -3.501 -1.779 -17.172 1.00 84.06 107 ALA A O 1
ATOM 826 N N . THR A 1 108 ? -1.358 -1.301 -17.636 1.00 87.56 108 THR A N 1
ATOM 827 C CA . THR A 1 108 ? -1.350 -1.886 -18.996 1.00 87.56 108 THR A CA 1
ATOM 828 C C . THR A 1 108 ? -0.427 -3.095 -19.151 1.00 87.56 108 THR A C 1
ATOM 830 O O . THR A 1 108 ? -0.548 -3.838 -20.125 1.00 87.56 108 THR A O 1
ATOM 833 N N . THR A 1 109 ? 0.472 -3.328 -18.196 1.00 89.50 109 THR A N 1
ATOM 834 C CA . THR A 1 109 ? 1.374 -4.484 -18.189 1.00 89.50 109 THR A CA 1
ATOM 835 C C . THR A 1 109 ? 0.615 -5.759 -17.838 1.00 89.50 109 THR A C 1
ATOM 837 O O . THR A 1 109 ? -0.114 -5.811 -16.849 1.00 89.50 109 THR A O 1
ATOM 840 N N . ALA A 1 110 ? 0.804 -6.817 -18.631 1.00 89.69 110 ALA A N 1
ATOM 841 C CA . ALA A 1 110 ? 0.227 -8.124 -18.336 1.00 89.69 110 ALA A CA 1
ATOM 842 C C . ALA A 1 110 ? 0.745 -8.653 -16.987 1.00 89.69 110 ALA A C 1
ATOM 844 O O . ALA A 1 110 ? 1.948 -8.622 -16.725 1.00 89.69 110 ALA A O 1
ATOM 845 N N . THR A 1 111 ? -0.147 -9.193 -16.154 1.00 85.88 111 THR A N 1
ATOM 846 C CA . THR A 1 111 ? 0.175 -9.647 -14.786 1.00 85.88 111 THR A CA 1
ATOM 847 C C . THR A 1 111 ? 1.270 -10.714 -14.731 1.00 85.88 111 THR A C 1
ATOM 849 O O . THR A 1 111 ? 2.007 -10.773 -13.755 1.00 85.88 111 THR A O 1
ATOM 852 N N . ALA A 1 112 ? 1.472 -11.483 -15.806 1.00 87.94 112 ALA A N 1
ATOM 853 C CA . ALA A 1 112 ? 2.587 -12.424 -15.958 1.00 87.94 112 ALA A CA 1
ATOM 854 C C . ALA A 1 112 ? 3.993 -11.771 -15.980 1.00 87.94 112 ALA A C 1
ATOM 856 O O . ALA A 1 112 ? 4.996 -12.481 -15.939 1.00 87.94 112 ALA A O 1
ATOM 857 N N . HIS A 1 113 ? 4.083 -10.440 -16.054 1.00 88.50 113 HIS A N 1
ATOM 858 C CA . HIS A 1 113 ? 5.326 -9.665 -15.932 1.00 88.50 113 HIS A CA 1
ATOM 859 C C . HIS A 1 113 ? 5.430 -8.906 -14.595 1.00 88.50 113 HIS A C 1
ATOM 861 O O . HIS A 1 113 ? 6.387 -8.159 -14.387 1.00 88.50 113 HIS A O 1
ATOM 867 N N . LEU A 1 114 ? 4.457 -9.081 -13.694 1.00 91.62 114 LEU A N 1
ATOM 868 C CA . LEU A 1 114 ? 4.401 -8.427 -12.391 1.00 91.62 114 LEU A CA 1
ATOM 869 C C . LEU A 1 114 ? 4.707 -9.432 -11.276 1.00 91.62 114 LEU A C 1
ATOM 871 O O . LEU A 1 114 ? 4.136 -10.519 -11.212 1.00 91.62 114 LEU A O 1
ATOM 875 N N . THR A 1 115 ? 5.597 -9.057 -10.362 1.00 92.50 115 THR A N 1
ATOM 876 C CA . THR A 1 115 ? 5.861 -9.812 -9.135 1.00 92.50 115 THR A CA 1
ATOM 877 C C . THR A 1 115 ? 4.866 -9.367 -8.073 1.00 92.50 115 THR A C 1
ATOM 879 O O . THR A 1 115 ? 4.882 -8.206 -7.666 1.00 92.50 115 THR A O 1
ATOM 882 N N . ASN A 1 116 ? 4.002 -10.277 -7.617 1.00 91.81 116 ASN A N 1
ATOM 883 C CA . ASN A 1 116 ? 3.034 -9.978 -6.563 1.00 91.81 116 ASN A CA 1
ATOM 884 C C . ASN A 1 116 ? 3.771 -9.606 -5.259 1.00 91.81 116 ASN A C 1
ATOM 886 O O . ASN A 1 116 ? 4.728 -10.277 -4.875 1.00 91.81 116 ASN A O 1
ATOM 890 N N . GLY A 1 117 ? 3.383 -8.504 -4.616 1.00 89.81 117 GLY A N 1
ATOM 891 C CA . GLY A 1 117 ? 4.103 -7.908 -3.482 1.00 89.81 117 GLY A CA 1
ATOM 892 C C . GLY A 1 117 ? 5.405 -7.178 -3.856 1.00 89.81 117 GLY A C 1
ATOM 893 O O . GLY A 1 117 ? 6.170 -6.795 -2.967 1.00 89.81 117 GLY A O 1
ATOM 894 N N . GLY A 1 118 ? 5.681 -6.997 -5.153 1.00 90.19 118 GLY A N 1
ATOM 895 C CA . GLY A 1 118 ? 6.859 -6.301 -5.670 1.00 90.19 118 GLY A CA 1
ATOM 896 C C . GLY A 1 118 ? 6.775 -4.775 -5.556 1.00 90.19 118 GLY A C 1
ATOM 897 O O . GLY A 1 118 ? 5.689 -4.187 -5.569 1.00 90.19 118 GLY A O 1
ATOM 898 N N . PHE A 1 119 ? 7.944 -4.133 -5.480 1.00 88.25 119 PHE A N 1
ATOM 899 C CA . PHE A 1 119 ? 8.101 -2.677 -5.502 1.00 88.25 119 PHE A CA 1
ATOM 900 C C . PHE A 1 119 ? 8.884 -2.241 -6.744 1.00 88.25 119 PHE A C 1
ATOM 902 O O . PHE A 1 119 ? 9.948 -2.798 -7.029 1.00 88.25 119 PHE A O 1
ATOM 909 N N . TYR A 1 120 ? 8.353 -1.260 -7.476 1.00 87.38 120 TYR A N 1
ATOM 910 C CA . TYR A 1 120 ? 8.888 -0.830 -8.768 1.00 87.38 120 TYR A CA 1
ATOM 911 C C . TYR A 1 120 ? 9.360 0.631 -8.751 1.00 87.38 120 TYR A C 1
ATOM 913 O O . TYR A 1 120 ? 8.559 1.546 -8.534 1.00 87.38 120 TYR A O 1
ATOM 921 N N . GLU A 1 121 ? 10.655 0.827 -9.014 1.00 79.94 121 GLU A N 1
ATOM 922 C CA . GLU A 1 121 ? 11.333 2.123 -9.150 1.00 79.94 121 GLU A CA 1
ATOM 923 C C . GLU A 1 121 ? 12.631 1.964 -9.977 1.00 79.94 121 GLU A C 1
ATOM 925 O O . GLU A 1 121 ? 13.505 1.190 -9.576 1.00 79.94 121 GLU A O 1
ATOM 930 N N . PRO A 1 122 ? 12.816 2.688 -11.102 1.00 77.62 122 PRO A N 1
ATOM 931 C CA . PRO A 1 122 ? 11.828 3.478 -11.850 1.00 77.62 122 PRO A CA 1
ATOM 932 C C . PRO A 1 122 ? 10.795 2.584 -12.578 1.00 77.62 122 PRO A C 1
ATOM 934 O O . PRO A 1 122 ? 10.616 1.408 -12.256 1.00 77.62 122 PRO A O 1
ATOM 937 N N . VAL A 1 123 ? 10.079 3.139 -13.565 1.00 84.25 123 VAL A N 1
ATOM 938 C CA . VAL A 1 123 ? 9.053 2.434 -14.360 1.00 84.25 123 VAL A CA 1
ATOM 939 C C . VAL A 1 123 ? 9.560 1.082 -14.886 1.00 84.25 123 VAL A C 1
ATOM 941 O O . VAL A 1 123 ? 10.539 1.021 -15.626 1.00 84.25 123 VAL A O 1
ATOM 944 N N . GLY A 1 124 ? 8.871 -0.006 -14.529 1.00 82.88 124 GLY A N 1
ATOM 945 C CA . GLY A 1 124 ? 9.196 -1.364 -14.979 1.00 82.88 124 GLY A CA 1
ATOM 946 C C . GLY A 1 124 ? 10.384 -2.042 -14.290 1.00 82.88 124 GLY A C 1
ATOM 947 O O . GLY A 1 124 ? 10.614 -3.226 -14.530 1.00 82.88 124 GLY A O 1
ATOM 948 N N . VAL A 1 125 ? 11.113 -1.351 -13.410 1.00 87.00 125 VAL A N 1
ATOM 949 C CA . VAL A 1 125 ? 12.277 -1.906 -12.704 1.00 87.00 125 VAL A CA 1
ATOM 950 C C . VAL A 1 125 ? 11.852 -2.422 -11.332 1.00 87.00 125 VAL A C 1
ATOM 952 O O . VAL A 1 125 ? 11.596 -1.642 -10.421 1.00 87.00 125 VAL A O 1
ATOM 955 N N . LEU A 1 126 ? 11.777 -3.747 -11.181 1.00 88.69 126 LEU A N 1
ATOM 956 C CA . LEU A 1 126 ? 11.587 -4.390 -9.879 1.00 88.69 126 LEU A CA 1
ATOM 957 C C . LEU A 1 126 ? 12.850 -4.196 -9.030 1.00 88.69 126 LEU A C 1
ATOM 959 O O . LEU A 1 126 ? 13.929 -4.647 -9.425 1.00 88.69 126 LEU A O 1
ATOM 963 N N . LEU A 1 127 ? 12.722 -3.583 -7.854 1.00 85.31 127 LEU A N 1
ATOM 964 C CA . LEU A 1 127 ? 13.836 -3.491 -6.913 1.00 85.31 127 LEU A CA 1
ATOM 965 C C . LEU A 1 127 ? 14.051 -4.833 -6.200 1.00 85.31 127 LEU A C 1
ATOM 967 O O . LEU A 1 127 ? 13.148 -5.383 -5.574 1.00 85.31 127 LEU A O 1
ATOM 971 N N . SER A 1 128 ? 15.275 -5.354 -6.303 1.00 79.94 128 SER A N 1
ATOM 972 C CA . SER A 1 128 ? 15.690 -6.660 -5.769 1.00 79.94 128 SER A CA 1
ATOM 973 C C . SER A 1 128 ? 16.095 -6.643 -4.292 1.00 79.94 128 SER A C 1
ATOM 975 O O . SER A 1 128 ? 16.377 -7.699 -3.727 1.00 79.94 128 SER A O 1
ATOM 977 N N . LYS A 1 129 ? 16.152 -5.455 -3.684 1.00 78.56 129 LYS A N 1
ATOM 978 C CA . LYS A 1 129 ? 16.371 -5.234 -2.256 1.00 78.56 129 LYS A CA 1
ATOM 979 C C . LYS A 1 129 ? 15.734 -3.911 -1.835 1.00 78.56 129 LYS A C 1
ATOM 981 O O . LYS A 1 129 ? 15.835 -2.925 -2.566 1.00 78.56 129 LYS A O 1
ATOM 986 N N . LEU A 1 130 ? 15.123 -3.891 -0.657 1.00 78.88 130 LEU A N 1
ATOM 987 C CA . LEU A 1 130 ? 14.482 -2.729 -0.045 1.00 78.88 130 LEU A CA 1
ATOM 988 C C . LEU A 1 130 ? 15.166 -2.383 1.295 1.00 78.88 130 LEU A C 1
ATOM 990 O O . LEU A 1 130 ? 16.237 -2.903 1.624 1.00 78.88 130 LEU A O 1
ATOM 994 N N . ASP A 1 131 ? 14.576 -1.467 2.066 1.00 76.56 131 ASP A N 1
ATOM 995 C CA . ASP A 1 131 ? 14.958 -1.287 3.470 1.00 76.56 131 ASP A CA 1
ATOM 996 C C . ASP A 1 131 ? 14.542 -2.518 4.292 1.00 76.56 131 ASP A C 1
ATOM 998 O O . ASP A 1 131 ? 13.485 -3.099 4.047 1.00 76.56 131 ASP A O 1
ATOM 1002 N N . SER A 1 132 ? 15.324 -2.887 5.308 1.00 75.00 132 SER A N 1
ATOM 1003 C CA . SER A 1 132 ? 15.006 -4.002 6.212 1.00 75.00 132 SER A CA 1
ATOM 1004 C C . SER A 1 132 ? 13.597 -3.934 6.815 1.00 75.00 132 SER A C 1
ATOM 1006 O O . SER A 1 132 ? 12.940 -4.963 6.929 1.00 75.00 132 SER A O 1
ATOM 1008 N N . ALA A 1 133 ? 13.093 -2.740 7.146 1.00 71.56 133 ALA A N 1
ATOM 1009 C CA . ALA A 1 133 ? 11.744 -2.566 7.681 1.00 71.56 133 ALA A CA 1
ATOM 1010 C C . ALA A 1 133 ? 10.641 -2.725 6.617 1.00 71.56 133 ALA A C 1
ATOM 1012 O O . ALA A 1 133 ? 9.482 -2.881 6.979 1.00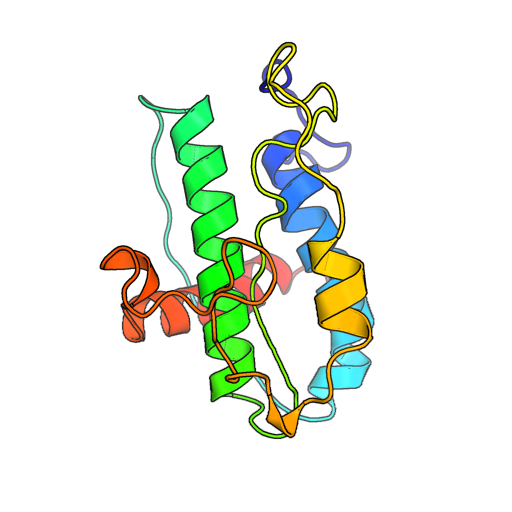 71.56 133 ALA A O 1
ATOM 1013 N N . ALA A 1 134 ? 10.976 -2.675 5.322 1.00 69.50 134 ALA A N 1
ATOM 1014 C CA . ALA A 1 134 ? 10.066 -2.967 4.210 1.00 69.50 134 ALA A CA 1
ATOM 1015 C C . ALA A 1 134 ? 10.078 -4.454 3.803 1.00 69.50 134 ALA A C 1
ATOM 1017 O O . ALA A 1 134 ? 9.124 -4.936 3.186 1.00 69.50 134 ALA A O 1
ATOM 1018 N N . GLU A 1 135 ? 11.153 -5.174 4.134 1.00 79.62 135 GLU A N 1
ATOM 1019 C CA . GLU A 1 135 ? 11.296 -6.615 3.899 1.00 79.62 135 GLU A CA 1
ATOM 1020 C C . GLU A 1 135 ? 10.720 -7.459 5.054 1.00 79.62 135 GLU A C 1
ATOM 1022 O O . GLU A 1 135 ? 10.273 -8.575 4.796 1.00 79.62 135 GLU A O 1
ATOM 1027 N N . ASP A 1 136 ? 10.666 -6.918 6.280 1.00 81.88 136 ASP A N 1
ATOM 1028 C CA . ASP A 1 136 ? 10.161 -7.569 7.503 1.00 81.88 136 ASP A CA 1
ATOM 1029 C C . ASP A 1 136 ? 8.689 -8.024 7.391 1.00 81.88 136 ASP A C 1
ATOM 1031 O O . ASP A 1 136 ? 7.752 -7.223 7.423 1.00 81.88 136 ASP A O 1
ATOM 1035 N N . GLU A 1 137 ? 8.491 -9.341 7.284 1.00 87.25 137 GLU A N 1
ATOM 1036 C CA . GLU A 1 137 ? 7.178 -9.979 7.135 1.00 87.25 137 GLU A CA 1
ATOM 1037 C C . GLU A 1 137 ? 6.335 -9.958 8.419 1.00 87.25 137 GLU A C 1
ATOM 1039 O O . GLU A 1 137 ? 5.112 -9.864 8.334 1.00 87.25 137 GLU A O 1
ATOM 1044 N N . GLU A 1 138 ? 6.944 -10.004 9.609 1.00 81.75 138 GLU A N 1
ATOM 1045 C CA . GLU A 1 138 ? 6.191 -9.947 10.871 1.00 81.75 138 GLU A CA 1
ATOM 1046 C C . GLU A 1 138 ? 5.792 -8.504 11.205 1.00 81.75 138 GLU A C 1
ATOM 1048 O O . GLU A 1 138 ? 4.697 -8.284 11.723 1.00 81.75 138 GLU A O 1
ATOM 1053 N N . LEU A 1 139 ? 6.604 -7.504 10.840 1.00 73.38 139 LEU A N 1
ATOM 1054 C CA . LEU A 1 139 ? 6.169 -6.105 10.832 1.00 73.38 139 LEU A CA 1
ATOM 1055 C C . LEU A 1 139 ? 5.085 -5.863 9.776 1.00 73.38 139 LEU A C 1
ATOM 1057 O O . LEU A 1 139 ? 4.11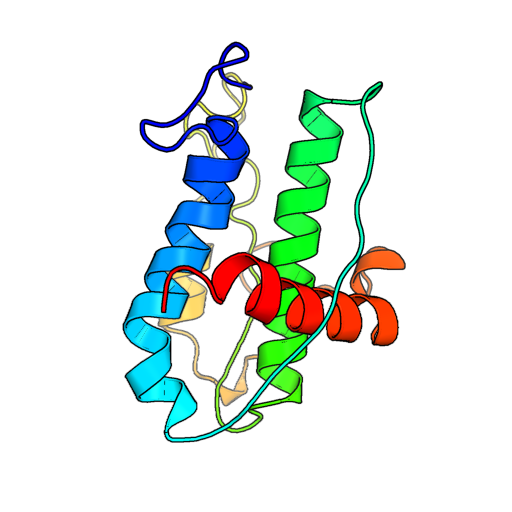0 -5.182 10.081 1.00 73.38 139 LEU A O 1
ATOM 1061 N N . ALA A 1 140 ? 5.212 -6.427 8.568 1.00 74.19 140 ALA A N 1
ATOM 1062 C CA . ALA A 1 140 ? 4.196 -6.289 7.523 1.00 74.19 140 ALA A CA 1
ATOM 1063 C C . ALA A 1 140 ? 2.848 -6.845 7.985 1.00 74.19 140 ALA A C 1
ATOM 1065 O O . ALA A 1 140 ? 1.845 -6.132 7.965 1.00 74.19 140 ALA A O 1
ATOM 1066 N N . LYS A 1 141 ? 2.855 -8.086 8.482 1.00 80.69 141 LYS A N 1
ATOM 1067 C CA . LYS A 1 141 ? 1.712 -8.773 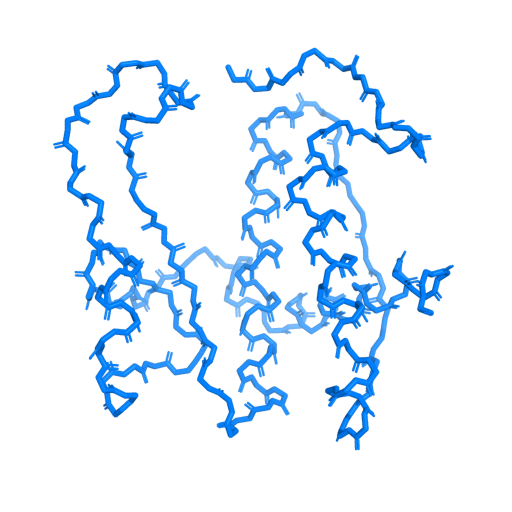9.083 1.00 80.69 141 LYS A CA 1
ATOM 1068 C C . LYS A 1 141 ? 1.088 -7.951 10.201 1.00 80.69 141 LYS A C 1
ATOM 1070 O O . LYS A 1 141 ? -0.063 -7.564 10.050 1.00 80.69 141 LYS A O 1
ATOM 1075 N N . ARG A 1 142 ? 1.864 -7.559 11.220 1.00 75.69 142 ARG A N 1
ATOM 1076 C CA . ARG A 1 142 ? 1.408 -6.681 12.316 1.00 75.69 142 ARG A CA 1
ATOM 1077 C C . ARG A 1 142 ? 0.910 -5.309 11.842 1.00 75.69 142 ARG A C 1
ATOM 1079 O O . ARG A 1 142 ? 0.116 -4.675 12.521 1.00 75.69 142 ARG A O 1
ATOM 1086 N N . TRP A 1 143 ? 1.355 -4.822 10.686 1.00 72.75 143 TRP A N 1
ATOM 1087 C CA . TRP A 1 143 ? 0.869 -3.564 10.126 1.00 72.75 143 TRP A CA 1
ATOM 1088 C C . TRP A 1 143 ? -0.464 -3.715 9.377 1.00 72.75 143 TRP A C 1
ATOM 1090 O O . TRP A 1 143 ? -1.358 -2.880 9.547 1.00 72.75 143 TRP A O 1
ATOM 1100 N N . TRP A 1 144 ? -0.629 -4.777 8.576 1.00 81.12 144 TRP A N 1
ATOM 1101 C CA . TRP A 1 144 ? -1.946 -5.163 8.047 1.00 81.12 144 TRP A CA 1
ATOM 1102 C C . TRP A 1 144 ? -2.926 -5.326 9.197 1.00 81.12 144 TRP A C 1
ATOM 1104 O O . TRP A 1 144 ? -3.981 -4.697 9.222 1.00 81.12 144 TRP A O 1
ATOM 1114 N N . ASP A 1 145 ? -2.516 -6.151 10.154 1.00 79.19 145 ASP A N 1
ATOM 1115 C CA . ASP A 1 145 ? -3.255 -6.497 11.346 1.00 79.19 145 ASP A CA 1
ATOM 1116 C C . ASP A 1 145 ? -3.711 -5.205 12.050 1.00 79.19 145 ASP A C 1
ATOM 1118 O O . ASP A 1 145 ? -4.914 -5.037 12.265 1.00 79.19 145 ASP A O 1
ATOM 1122 N N . TRP A 1 146 ? -2.825 -4.228 12.304 1.00 77.88 146 TRP A N 1
ATOM 1123 C CA . TRP A 1 146 ? -3.237 -2.962 12.928 1.00 77.88 146 TRP A CA 1
ATOM 1124 C C . TRP A 1 146 ? -4.374 -2.282 12.185 1.00 77.88 146 TRP A C 1
ATOM 1126 O O . TRP A 1 146 ? -5.337 -1.793 12.784 1.00 77.88 146 TRP A O 1
ATOM 1136 N N . THR A 1 147 ? -4.197 -2.216 10.869 1.00 69.56 147 THR A N 1
ATOM 1137 C CA . THR A 1 147 ? -4.996 -1.390 9.984 1.00 69.56 147 THR A CA 1
ATOM 1138 C C . THR A 1 147 ? -6.471 -1.768 10.135 1.00 69.56 147 THR A C 1
ATOM 1140 O O . THR A 1 147 ? -7.296 -0.876 10.290 1.00 69.56 147 THR A O 1
ATOM 1143 N N . ASP A 1 148 ? -6.811 -3.052 10.258 1.00 76.88 148 ASP A N 1
ATOM 1144 C CA . ASP A 1 148 ? -8.200 -3.496 10.447 1.00 76.88 148 ASP A CA 1
ATOM 1145 C C . ASP A 1 148 ? -8.835 -3.048 11.798 1.00 76.88 148 ASP A C 1
ATOM 1147 O O . ASP A 1 148 ? -10.048 -2.846 11.865 1.00 76.88 148 ASP A O 1
ATOM 1151 N N . GLU A 1 149 ? -8.054 -2.793 12.860 1.00 70.69 149 GLU A N 1
ATOM 1152 C CA . GLU A 1 149 ? -8.552 -2.366 14.187 1.00 70.69 149 GLU A CA 1
ATOM 1153 C C . GLU A 1 149 ? -8.762 -0.849 14.304 1.00 70.69 149 GLU A C 1
ATOM 1155 O O . GLU A 1 149 ? -9.827 -0.407 14.746 1.00 70.69 149 GLU A O 1
ATOM 1160 N N . ALA A 1 150 ? -7.797 -0.036 13.858 1.00 65.81 150 ALA A N 1
ATOM 1161 C CA . ALA A 1 150 ? -7.946 1.426 13.807 1.00 65.81 150 ALA A CA 1
ATOM 1162 C C . ALA A 1 150 ? -9.122 1.865 12.913 1.00 65.81 150 ALA A C 1
ATOM 1164 O O . ALA A 1 150 ? -9.682 2.954 13.068 1.00 65.81 150 ALA A O 1
ATOM 1165 N N . LEU A 1 151 ? -9.493 0.994 11.974 1.00 73.75 151 LEU A N 1
ATOM 1166 C CA . LEU A 1 151 ? -10.565 1.172 11.010 1.00 73.75 151 LEU A CA 1
ATOM 1167 C C . LEU A 1 151 ? -11.897 0.542 11.460 1.00 73.75 151 LEU A C 1
ATOM 1169 O O . LEU A 1 151 ? -12.945 1.007 11.014 1.00 73.75 151 LEU A O 1
ATOM 1173 N N . ARG A 1 152 ? -11.891 -0.420 12.396 1.00 77.06 152 ARG A N 1
ATOM 1174 C CA . ARG A 1 152 ? -13.088 -1.109 12.925 1.00 77.06 152 ARG A CA 1
ATOM 1175 C C . ARG A 1 152 ? -14.247 -0.179 13.352 1.00 77.06 152 ARG A C 1
ATOM 1177 O O . ARG A 1 152 ? -15.390 -0.551 13.100 1.00 77.06 152 ARG A O 1
ATOM 1184 N N . PRO A 1 153 ? -14.030 1.025 13.936 1.00 74.88 153 PRO A N 1
ATOM 1185 C CA . PRO A 1 153 ? -15.115 1.954 14.290 1.00 74.88 153 PRO A CA 1
ATOM 1186 C C . PRO A 1 153 ? -15.848 2.605 13.104 1.00 74.88 153 PRO A C 1
ATOM 1188 O O . PRO A 1 153 ? -16.789 3.366 13.325 1.00 74.88 153 PRO A O 1
ATOM 1191 N N . PHE A 1 154 ? -15.396 2.372 11.870 1.00 64.69 154 PHE A N 1
ATOM 1192 C CA . PHE A 1 154 ? -15.892 3.048 10.671 1.00 64.69 154 PHE A CA 1
ATOM 1193 C C . PHE A 1 154 ? -16.513 2.109 9.635 1.00 64.69 154 PHE A C 1
ATOM 1195 O O . PHE A 1 154 ? -17.009 2.624 8.629 1.00 64.69 154 PHE A O 1
ATOM 1202 N N . LEU A 1 155 ? -16.504 0.788 9.859 1.00 57.19 155 LEU A N 1
ATOM 1203 C CA . LEU A 1 155 ? -17.107 -0.217 8.976 1.00 57.19 155 LEU A CA 1
ATOM 1204 C C . LEU A 1 155 ? -18.641 -0.176 9.046 1.00 57.19 155 LEU A C 1
ATOM 1206 O O . LEU A 1 155 ? -19.208 0.202 7.987 1.00 57.19 155 LEU A O 1
#

Sequence (155 aa):
MARPPGLTTHGYEIQFGTNHLGHALLIQKLLPRLQATAVEGHDIHEHPAFAGWSRYGQSKLASLLYARELARRYPELTSISLTPEVVNTGLVGKPGLLEPGVCLWAATTATAHLTNGGFYEPVGVLLSKLDSAAEDEELAKRWWDWTDEALRPFL

Organism: NCBI:txid1448315

Secondary structure (DSSP, 8-state):
--PPS-B-TTSSBHHHIIIIIHHHHHHHHHGGGTSSS----------STTHHHHHHHHHHHHHHHHHHHHHHH-TTS---EE---S-SSSSSSS-------HHHHHHHS-GGG--TT-EESSTT-B-S---HHHH-HHHHHHHHHHHHHHHGGG-

Radius of gyration: 16.44 Å; chains: 1; bounding box: 34×38×36 Å

pLDDT: mean 70.65, std 16.87, range [32.22, 92.5]